Protein AF-A0AB73BMM9-F1 (afdb_monomer)

Sequence (84 aa):
MSSCNDCIKFSLNIKDPLLEFLDISTGKYRNREAKFYHAIVHLDHCLNCGSDNIVHNGHLYSNVRYPALDASLPVFIRIAKERI

Solvent-accessible surface area (backbone atoms only — not comparable to full-atom values): 5101 Å² total; per-residue (Å²): 127,83,59,60,28,61,59,48,28,61,76,68,72,51,79,63,83,46,56,45,43,74,51,76,47,77,49,75,52,95,92,34,66,25,43,34,40,32,28,42,68,68,65,82,45,41,93,87,80,66,44,66,63,70,42,70,76,89,76,51,68,47,76,45,80,47,89,55,95,61,76,88,51,53,37,29,42,32,33,50,40,75,42,116

pLDDT: mean 85.34, std 9.6, range [44.94, 94.31]

Secondary structure (DSSP, 8-state):
---HHHHHHHHTT---SSEEEEEEEEEEETTEEEEEEEEEE--SS-TTT--S--EEEEEEEEEEEE--S--SS-EEEEEEEEE-

Radius of gyration: 13.93 Å; Cα contacts (8 Å, |Δi|>4): 148; chains: 1; bounding box: 32×25×37 Å

Organism: NCBI:txid47770

Mean predicted aligned error: 5.59 Å

Foldseek 3Di:
DPFPFVVVCVQLVPDDPQKGFHDKDWDDDPNAIAIETEIEGDDCADPPPGHNPKDQPVPDWDWDFRPDPDPRHTYTYTYGDIDD

Structure (mmCIF, N/CA/C/O backbone):
data_AF-A0AB73BMM9-F1
#
_entry.id   AF-A0AB73BMM9-F1
#
loop_
_atom_site.group_PDB
_atom_site.id
_atom_site.type_symbol
_atom_site.label_atom_id
_atom_site.label_alt_id
_atom_site.label_comp_id
_atom_site.label_asym_id
_atom_site.label_entity_id
_atom_site.label_seq_id
_atom_site.pdbx_PDB_ins_code
_atom_site.Cartn_x
_atom_site.Cartn_y
_atom_site.Cartn_z
_atom_site.occupancy
_atom_site.B_iso_or_equiv
_atom_site.auth_seq_id
_atom_site.auth_comp_id
_atom_site.auth_asym_id
_atom_site.auth_atom_id
_atom_site.pdbx_PDB_model_num
ATOM 1 N N . MET A 1 1 ? 17.319 -0.214 9.531 1.00 44.94 1 MET A N 1
ATOM 2 C CA . MET A 1 1 ? 15.905 -0.035 9.920 1.00 44.94 1 MET A CA 1
ATOM 3 C C . MET A 1 1 ? 15.152 -1.202 9.315 1.00 44.94 1 MET A C 1
ATOM 5 O O . MET A 1 1 ? 15.298 -1.409 8.119 1.00 44.94 1 MET A O 1
ATOM 9 N N . SER A 1 2 ? 14.477 -2.026 10.120 1.00 51.09 2 SER A N 1
ATOM 10 C CA . SER A 1 2 ? 13.601 -3.085 9.597 1.00 51.09 2 SER A CA 1
ATOM 11 C C . SER A 1 2 ? 12.624 -2.446 8.615 1.00 51.09 2 SER A C 1
ATOM 13 O O . SER A 1 2 ? 12.018 -1.430 8.966 1.00 51.09 2 SER A O 1
ATOM 15 N N . SER A 1 3 ? 12.536 -2.966 7.390 1.00 65.25 3 SER A N 1
ATOM 16 C CA . SER A 1 3 ? 11.712 -2.348 6.356 1.00 65.25 3 SER A CA 1
ATOM 17 C C . SER A 1 3 ? 10.268 -2.253 6.872 1.00 65.25 3 SER A C 1
ATOM 19 O O . SER A 1 3 ? 9.701 -3.234 7.356 1.00 65.25 3 SER A O 1
ATOM 21 N N . CYS A 1 4 ? 9.678 -1.053 6.844 1.00 83.88 4 CYS A N 1
ATOM 22 C CA . CYS A 1 4 ? 8.263 -0.867 7.192 1.00 83.88 4 CYS A CA 1
ATOM 23 C C . CYS A 1 4 ? 7.386 -1.792 6.320 1.00 83.88 4 CYS A C 1
ATOM 25 O O . CYS A 1 4 ? 6.380 -2.337 6.774 1.00 83.88 4 CYS A O 1
ATOM 27 N N . ASN A 1 5 ? 7.864 -2.047 5.099 1.00 91.25 5 ASN A N 1
ATOM 28 C CA . ASN A 1 5 ? 7.323 -2.965 4.116 1.00 91.25 5 ASN A CA 1
ATOM 29 C C . ASN A 1 5 ? 7.009 -4.367 4.658 1.00 91.25 5 ASN A C 1
ATOM 31 O O . ASN A 1 5 ? 5.851 -4.778 4.604 1.00 91.25 5 ASN A O 1
ATOM 35 N N . ASP A 1 6 ? 7.986 -5.085 5.219 1.00 90.00 6 ASP A N 1
ATOM 36 C CA . ASP A 1 6 ? 7.779 -6.482 5.636 1.00 90.00 6 ASP A CA 1
ATOM 37 C C . ASP A 1 6 ? 6.782 -6.588 6.795 1.00 90.00 6 ASP A C 1
ATOM 39 O O . ASP A 1 6 ? 5.898 -7.447 6.797 1.00 90.00 6 ASP A O 1
ATOM 43 N N . CYS A 1 7 ? 6.868 -5.663 7.754 1.00 88.62 7 CYS A N 1
ATOM 44 C CA . CYS A 1 7 ? 5.951 -5.599 8.890 1.00 88.62 7 CYS A CA 1
ATOM 45 C C . CYS A 1 7 ? 4.503 -5.336 8.449 1.00 88.62 7 CYS A C 1
ATOM 47 O O . CYS A 1 7 ? 3.569 -5.971 8.953 1.00 88.62 7 CYS A O 1
ATOM 49 N N . ILE A 1 8 ? 4.302 -4.408 7.506 1.00 89.25 8 ILE A N 1
ATOM 50 C CA . ILE A 1 8 ? 2.976 -4.087 6.964 1.00 89.25 8 ILE A CA 1
ATOM 5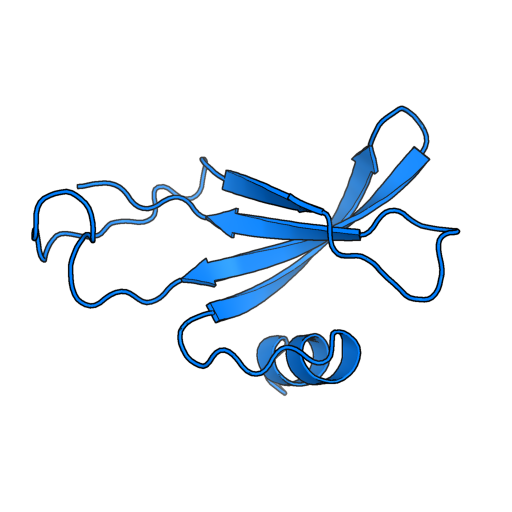1 C C . ILE A 1 8 ? 2.440 -5.263 6.149 1.00 89.25 8 ILE A C 1
ATOM 53 O O . ILE A 1 8 ? 1.298 -5.672 6.365 1.00 89.25 8 ILE A O 1
ATOM 57 N N . LYS A 1 9 ? 3.260 -5.845 5.266 1.00 91.25 9 LYS A N 1
ATOM 58 C CA . LYS A 1 9 ? 2.892 -7.021 4.465 1.00 91.25 9 LYS A CA 1
ATOM 59 C C . LYS A 1 9 ? 2.472 -8.191 5.342 1.00 91.25 9 LYS A C 1
ATOM 61 O O . LYS A 1 9 ? 1.428 -8.786 5.087 1.00 91.25 9 LYS A O 1
ATOM 66 N N . PHE A 1 10 ? 3.224 -8.468 6.407 1.00 88.69 10 PHE A N 1
ATOM 67 C CA . PHE A 1 10 ? 2.869 -9.490 7.388 1.00 88.69 10 PHE A CA 1
ATOM 68 C C . PHE A 1 10 ? 1.531 -9.179 8.071 1.00 88.69 10 PHE A C 1
ATOM 70 O O . PHE A 1 10 ? 0.630 -10.014 8.076 1.00 88.69 10 PHE A O 1
ATOM 77 N N . SER A 1 11 ? 1.366 -7.956 8.584 1.00 87.25 11 SER A N 1
ATOM 78 C CA . SER A 1 11 ? 0.158 -7.544 9.319 1.00 87.25 11 SER A CA 1
ATOM 79 C C . SER A 1 11 ? -1.107 -7.558 8.457 1.00 87.25 11 SER A C 1
ATOM 81 O O . SER A 1 11 ? -2.189 -7.885 8.941 1.00 87.25 11 SER A O 1
ATOM 83 N N . LEU A 1 12 ? -0.980 -7.190 7.181 1.00 87.50 12 LEU A N 1
ATOM 84 C CA . LEU A 1 12 ? -2.077 -7.168 6.214 1.00 87.50 12 LEU A CA 1
ATOM 85 C C . LEU A 1 12 ? -2.167 -8.467 5.398 1.00 87.50 12 LEU A C 1
ATOM 87 O O . LEU A 1 12 ? -2.987 -8.548 4.496 1.00 87.50 12 LEU A O 1
ATOM 91 N N . ASN A 1 13 ? -1.340 -9.482 5.670 1.00 89.81 13 ASN A N 1
ATOM 92 C CA . ASN A 1 13 ? -1.274 -10.720 4.884 1.00 89.81 13 ASN A CA 1
ATOM 93 C C . ASN A 1 13 ? -1.194 -10.478 3.353 1.00 89.81 13 ASN A C 1
ATOM 95 O O . ASN A 1 13 ? -1.821 -11.178 2.555 1.00 89.81 13 ASN A O 1
ATOM 99 N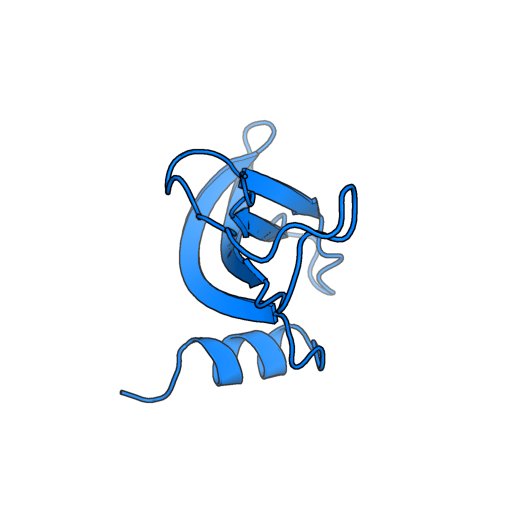 N . ILE A 1 14 ? -0.427 -9.467 2.938 1.00 89.62 14 ILE A N 1
ATOM 100 C CA . ILE A 1 14 ? -0.196 -9.120 1.530 1.00 89.62 14 ILE A CA 1
ATOM 101 C C . ILE A 1 14 ? 1.129 -9.737 1.094 1.00 89.62 14 ILE A C 1
ATOM 103 O O . ILE A 1 14 ? 2.158 -9.519 1.727 1.00 89.62 14 ILE A O 1
ATOM 107 N N . LYS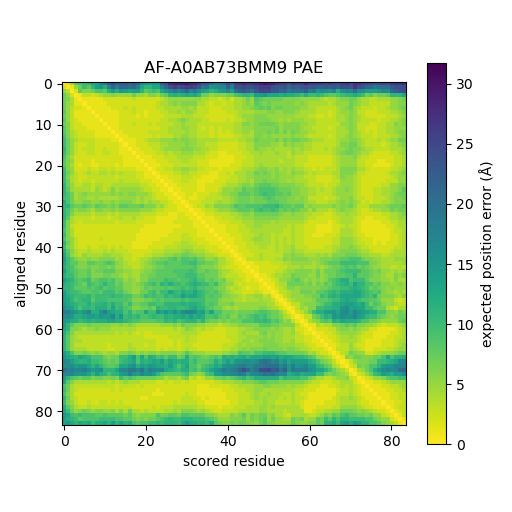 A 1 15 ? 1.107 -10.491 -0.008 1.00 91.00 15 LYS A N 1
ATOM 108 C CA . LYS A 1 15 ? 2.279 -11.216 -0.532 1.00 91.00 15 LYS A CA 1
ATOM 109 C C . LYS A 1 15 ? 2.784 -10.693 -1.873 1.00 91.00 15 LYS A C 1
ATOM 111 O O . LYS A 1 15 ? 3.712 -11.268 -2.426 1.00 91.00 15 LYS A O 1
ATOM 116 N N . ASP A 1 16 ? 2.167 -9.638 -2.398 1.00 91.00 16 ASP A N 1
ATOM 117 C CA . ASP A 1 16 ? 2.535 -9.084 -3.697 1.00 91.00 16 ASP A CA 1
ATOM 118 C C . ASP A 1 16 ? 3.975 -8.532 -3.649 1.00 91.00 16 ASP A C 1
ATOM 120 O O . ASP A 1 16 ? 4.263 -7.669 -2.808 1.00 91.00 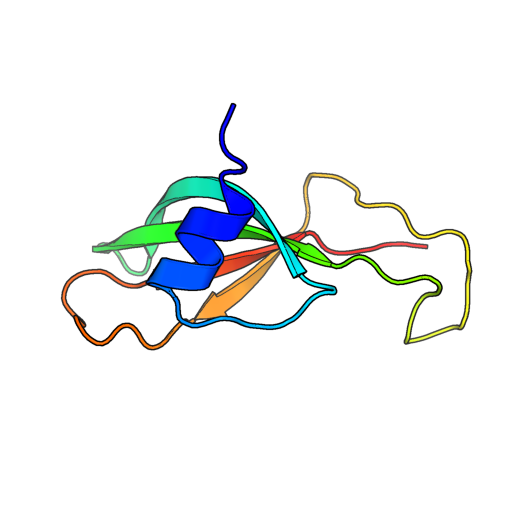16 ASP A O 1
ATOM 124 N N . PRO A 1 17 ? 4.902 -9.045 -4.478 1.00 89.88 17 PRO A N 1
ATOM 125 C CA . PRO A 1 17 ? 6.281 -8.574 -4.501 1.00 89.88 17 PRO A CA 1
ATOM 126 C C . PRO A 1 17 ? 6.429 -7.197 -5.161 1.00 89.88 17 PRO A C 1
ATOM 128 O O . PRO A 1 17 ? 7.362 -6.484 -4.805 1.00 89.88 17 PRO A O 1
ATOM 131 N N . LEU A 1 18 ? 5.515 -6.805 -6.057 1.00 90.75 18 LEU A N 1
ATOM 132 C CA . LEU A 1 18 ? 5.580 -5.536 -6.792 1.00 90.75 18 LEU A CA 1
ATOM 133 C C . LEU A 1 18 ? 5.126 -4.348 -5.941 1.00 90.75 18 LEU A C 1
ATOM 135 O O . LEU A 1 18 ? 5.460 -3.207 -6.237 1.00 90.75 18 LEU A O 1
ATOM 139 N N . LEU A 1 19 ? 4.361 -4.603 -4.880 1.00 91.4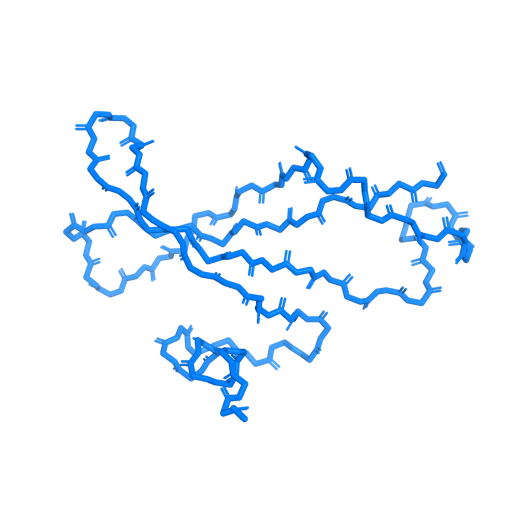4 19 LEU A N 1
ATOM 140 C CA . LEU A 1 19 ? 3.880 -3.572 -3.970 1.00 91.44 19 LEU A CA 1
ATOM 141 C C . LEU A 1 19 ? 4.894 -3.340 -2.843 1.00 91.44 19 LEU A C 1
ATOM 143 O O . LEU A 1 19 ? 5.163 -4.250 -2.058 1.00 91.44 19 LEU A O 1
ATOM 147 N N . GLU A 1 20 ? 5.417 -2.127 -2.709 1.00 92.56 20 GLU A N 1
ATOM 148 C CA . GLU A 1 20 ? 6.300 -1.733 -1.607 1.00 92.56 20 GLU A CA 1
ATOM 149 C C . GLU A 1 20 ? 5.608 -0.703 -0.715 1.00 92.56 20 GLU A C 1
ATOM 151 O O . GLU A 1 20 ? 5.173 0.342 -1.192 1.00 92.56 20 GLU A O 1
ATOM 156 N N . PHE A 1 21 ? 5.523 -0.976 0.589 1.00 93.12 21 PHE A N 1
ATOM 157 C CA . PHE A 1 21 ? 5.012 -0.016 1.564 1.00 93.12 21 PHE A CA 1
ATOM 158 C C . PHE A 1 21 ? 6.130 0.847 2.140 1.00 93.12 21 PHE A C 1
ATOM 160 O O . PHE A 1 21 ? 7.114 0.341 2.682 1.00 93.12 21 PHE A O 1
ATOM 167 N N . LEU A 1 22 ? 5.919 2.158 2.079 1.00 91.12 22 LEU A N 1
ATOM 168 C CA . LEU A 1 22 ? 6.900 3.163 2.475 1.00 91.12 22 LEU A CA 1
ATOM 169 C C . LEU A 1 22 ? 6.619 3.713 3.872 1.00 91.12 22 LEU A C 1
ATOM 171 O O . LEU A 1 22 ? 7.542 3.892 4.662 1.00 91.12 22 LEU A O 1
ATOM 175 N N . ASP A 1 23 ? 5.347 3.976 4.181 1.00 90.75 23 ASP A N 1
ATOM 176 C CA . ASP A 1 23 ? 4.956 4.639 5.425 1.00 90.75 23 ASP A CA 1
ATOM 177 C C . ASP A 1 23 ? 3.488 4.372 5.799 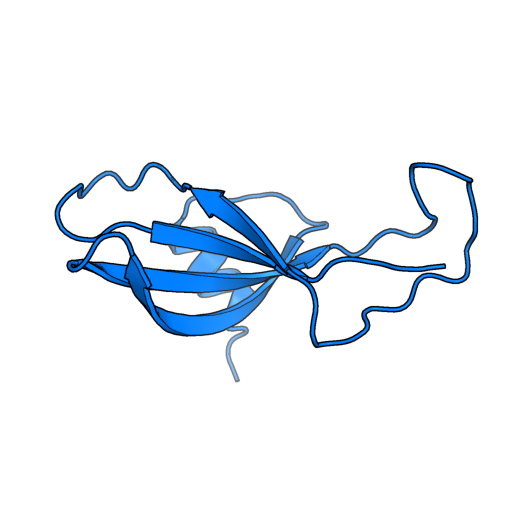1.00 90.75 23 ASP A C 1
ATOM 179 O O . ASP A 1 23 ? 2.697 3.823 5.023 1.00 90.75 23 ASP A O 1
ATOM 183 N N . ILE A 1 24 ? 3.109 4.785 7.004 1.00 91.81 24 ILE A N 1
ATOM 184 C CA . ILE A 1 24 ? 1.762 4.710 7.554 1.00 91.81 24 ILE A CA 1
ATOM 185 C C . ILE A 1 24 ? 1.364 6.102 8.039 1.00 91.81 24 ILE A C 1
ATOM 187 O O . ILE A 1 24 ? 2.072 6.726 8.819 1.00 91.81 24 ILE A O 1
ATOM 191 N N . SER A 1 25 ? 0.172 6.563 7.670 1.00 92.19 25 SER A N 1
ATOM 192 C CA . SER A 1 25 ? -0.404 7.784 8.235 1.00 92.19 25 SER A CA 1
ATOM 193 C C . SER A 1 25 ? -1.813 7.548 8.762 1.00 92.19 25 SER A C 1
ATOM 195 O O . SER A 1 25 ? -2.556 6.707 8.252 1.00 92.19 25 SER A O 1
ATOM 197 N N . THR A 1 26 ? -2.230 8.342 9.741 1.00 92.50 26 THR A N 1
ATOM 198 C CA . THR A 1 26 ? -3.636 8.443 10.142 1.00 92.50 26 THR A CA 1
ATOM 199 C C . THR A 1 26 ? -4.288 9.653 9.480 1.00 92.50 26 THR A C 1
ATOM 201 O O . THR A 1 26 ? -3.634 10.623 9.099 1.00 92.50 26 THR A O 1
ATOM 204 N N . GLY A 1 27 ? -5.594 9.579 9.267 1.00 91.75 27 GLY A N 1
ATOM 205 C CA . GLY A 1 27 ? -6.376 10.660 8.679 1.00 91.75 27 GLY A CA 1
ATOM 206 C C . GLY A 1 27 ? -7.860 10.455 8.931 1.00 91.75 27 GLY 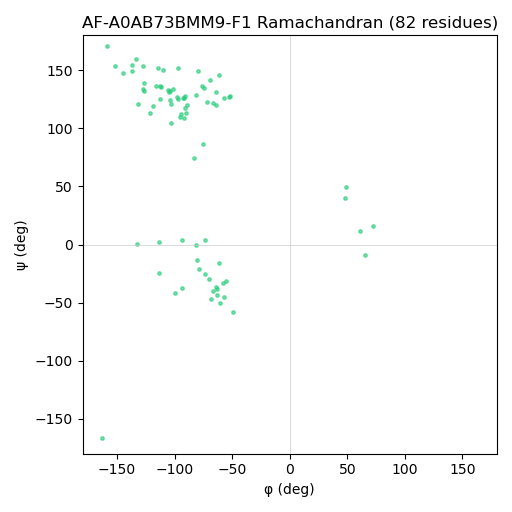A C 1
ATOM 207 O O . GLY A 1 27 ? -8.248 9.626 9.749 1.00 91.75 27 GLY A O 1
ATOM 208 N N . LYS A 1 28 ? -8.710 11.200 8.223 1.00 91.38 28 LYS A N 1
ATOM 209 C CA . LYS A 1 28 ? -10.167 11.064 8.336 1.00 91.38 28 LYS A CA 1
ATOM 210 C C . LYS A 1 28 ? -10.775 10.509 7.054 1.00 91.38 28 LYS A C 1
ATOM 212 O O . LYS A 1 28 ? -10.460 10.964 5.958 1.00 91.38 28 LYS A O 1
ATOM 217 N N . TYR A 1 29 ? -11.706 9.574 7.200 1.00 89.12 29 TYR A N 1
ATOM 218 C CA . TYR A 1 29 ? -12.584 9.099 6.136 1.00 89.12 29 TYR A CA 1
ATOM 219 C C . TYR A 1 29 ? -14.024 9.085 6.650 1.00 89.12 29 TYR A C 1
ATOM 221 O O . TYR A 1 29 ? -14.326 8.428 7.643 1.00 89.12 29 TYR A O 1
ATOM 229 N N . ARG A 1 30 ? -14.923 9.828 5.988 1.00 88.88 30 ARG A N 1
ATOM 230 C CA . ARG A 1 30 ? -16.338 9.966 6.394 1.00 88.88 30 ARG A CA 1
ATOM 231 C C . ARG A 1 30 ? -16.507 10.308 7.888 1.00 88.88 30 ARG A C 1
ATOM 233 O O . ARG A 1 30 ? -17.265 9.653 8.596 1.00 88.88 30 ARG A O 1
ATOM 240 N N . ASN A 1 31 ? -15.776 11.320 8.363 1.00 89.00 31 ASN A N 1
ATOM 241 C CA . ASN A 1 31 ? -15.763 11.787 9.762 1.00 89.00 31 ASN A CA 1
ATOM 242 C C . ASN A 1 31 ? -15.298 10.762 10.813 1.00 89.00 31 ASN A C 1
ATOM 244 O O . ASN A 1 31 ? -15.418 11.027 12.006 1.00 89.00 31 ASN A O 1
ATOM 248 N N . ARG A 1 32 ? -14.727 9.629 10.396 1.00 88.00 32 ARG A N 1
ATOM 249 C CA . ARG A 1 32 ? -14.073 8.659 11.280 1.00 88.00 32 ARG A CA 1
ATOM 250 C C . ARG A 1 32 ? -12.573 8.689 11.052 1.00 88.00 32 ARG A C 1
ATOM 252 O O . ARG A 1 32 ? -12.129 9.001 9.946 1.00 88.00 32 ARG A O 1
ATOM 259 N N . GLU A 1 33 ? -11.806 8.386 12.088 1.00 91.38 33 GLU A N 1
ATOM 260 C CA . GLU A 1 33 ? -10.374 8.156 11.933 1.00 91.38 33 GLU A CA 1
ATOM 261 C C . GLU A 1 33 ? -10.147 6.964 10.994 1.00 91.38 33 GLU A C 1
ATOM 263 O O . GLU A 1 33 ? -10.964 6.047 10.931 1.00 91.38 33 GLU A O 1
ATOM 268 N N . ALA A 1 34 ? -9.084 7.009 10.203 1.00 92.50 34 ALA A N 1
ATOM 269 C CA . ALA A 1 34 ? -8.728 5.975 9.247 1.00 92.50 34 ALA A CA 1
ATOM 270 C C . ALA A 1 34 ? -7.209 5.847 9.163 1.00 92.50 34 ALA A C 1
ATOM 272 O O . ALA A 1 34 ? -6.485 6.840 9.284 1.00 92.50 34 ALA A O 1
ATOM 273 N N . LYS A 1 35 ? -6.736 4.627 8.912 1.00 92.81 35 LYS A N 1
ATOM 274 C CA . LYS A 1 35 ? -5.319 4.332 8.702 1.00 92.81 35 LYS A CA 1
ATOM 275 C C . LYS A 1 35 ? -5.036 4.174 7.210 1.00 92.81 35 LYS A C 1
ATOM 277 O O . LYS A 1 35 ? -5.766 3.479 6.504 1.00 92.81 35 LYS A O 1
ATOM 282 N N . PHE A 1 36 ? -3.972 4.814 6.746 1.00 93.38 36 PHE A N 1
ATOM 283 C CA . PHE A 1 36 ? -3.513 4.790 5.363 1.00 93.38 36 PHE A CA 1
ATOM 284 C C . PHE A 1 36 ? -2.111 4.190 5.318 1.00 93.38 36 PHE A C 1
ATOM 286 O O . PHE A 1 36 ? -1.186 4.737 5.910 1.00 93.38 36 PHE A O 1
ATOM 293 N N . TYR A 1 37 ? -1.968 3.077 4.612 1.00 93.56 37 TYR A N 1
ATOM 294 C CA . TYR A 1 37 ? -0.686 2.450 4.315 1.00 93.56 37 TYR A CA 1
ATOM 295 C C . TYR A 1 37 ? -0.228 2.937 2.944 1.00 93.56 37 TYR A C 1
ATOM 297 O O . TYR A 1 37 ? -0.866 2.618 1.940 1.00 93.56 37 TYR A O 1
ATOM 305 N N . HIS A 1 38 ? 0.818 3.756 2.906 1.00 93.25 38 HIS A N 1
ATOM 306 C CA . HIS A 1 38 ? 1.336 4.335 1.670 1.00 93.25 38 HIS A CA 1
ATOM 307 C C . HIS A 1 38 ? 2.231 3.328 0.974 1.00 93.25 38 HIS A C 1
ATOM 309 O O . HIS A 1 38 ? 3.144 2.777 1.588 1.00 93.25 38 HIS A O 1
ATOM 315 N N . ALA A 1 39 ? 1.959 3.106 -0.303 1.00 92.88 39 ALA A N 1
ATOM 316 C CA . ALA A 1 39 ? 2.678 2.150 -1.115 1.00 92.88 39 ALA A CA 1
ATOM 317 C C . ALA A 1 39 ? 2.989 2.704 -2.504 1.00 92.88 39 ALA A C 1
ATOM 319 O O . ALA A 1 39 ? 2.265 3.553 -3.032 1.00 92.88 39 ALA A O 1
ATOM 320 N N . ILE A 1 40 ? 4.045 2.171 -3.099 1.00 91.31 40 ILE A N 1
ATOM 321 C CA . ILE A 1 40 ? 4.372 2.306 -4.516 1.00 91.31 40 ILE A CA 1
ATOM 322 C C . ILE A 1 40 ? 4.271 0.928 -5.169 1.00 91.31 40 ILE A C 1
ATOM 324 O O . ILE A 1 40 ? 4.423 -0.094 -4.498 1.00 91.31 40 ILE A O 1
ATOM 328 N N . VAL A 1 41 ? 3.957 0.905 -6.460 1.00 90.12 41 VAL A N 1
ATOM 329 C CA . VAL A 1 41 ? 4.052 -0.309 -7.273 1.00 90.12 41 VAL A CA 1
ATOM 330 C C . VAL A 1 41 ? 5.298 -0.157 -8.125 1.00 90.12 41 VAL A C 1
ATOM 332 O O . VAL A 1 41 ? 5.504 0.897 -8.715 1.00 90.12 41 VAL A O 1
ATOM 335 N N . HIS A 1 42 ? 6.126 -1.192 -8.154 1.00 88.12 42 HIS A N 1
ATOM 336 C CA . HIS A 1 42 ? 7.259 -1.274 -9.061 1.00 88.12 42 HIS A CA 1
ATOM 337 C C . HIS A 1 42 ? 6.810 -1.989 -10.324 1.00 88.12 42 HIS A C 1
ATOM 339 O O . HIS A 1 42 ? 6.540 -3.190 -10.301 1.00 88.12 42 HIS A O 1
ATOM 345 N N . LEU A 1 43 ? 6.698 -1.235 -11.410 1.00 85.25 43 LEU A N 1
ATOM 346 C CA . LEU A 1 43 ? 6.431 -1.758 -12.741 1.00 85.25 43 LEU A CA 1
ATOM 347 C C . LEU A 1 43 ? 7.632 -1.465 -13.636 1.00 85.25 43 LEU A C 1
ATOM 349 O O . LEU A 1 43 ? 8.165 -0.359 -13.618 1.00 85.25 43 LEU A O 1
ATOM 353 N N . ASP A 1 44 ? 8.034 -2.452 -14.435 1.00 85.50 44 ASP A N 1
ATOM 354 C CA . ASP A 1 44 ? 9.119 -2.274 -15.408 1.00 85.50 44 ASP A CA 1
ATOM 355 C C . ASP A 1 44 ? 8.688 -1.365 -16.572 1.00 85.50 44 ASP A C 1
ATOM 357 O O . ASP A 1 44 ? 9.507 -0.676 -17.168 1.00 85.50 44 ASP A O 1
ATOM 361 N N . HIS A 1 45 ? 7.392 -1.368 -16.896 1.00 86.88 45 HIS A N 1
ATOM 362 C CA . HIS A 1 45 ? 6.785 -0.592 -17.974 1.00 86.88 45 HIS A CA 1
ATOM 363 C C . HIS A 1 45 ? 5.324 -0.275 -17.652 1.00 86.88 45 HIS A C 1
ATOM 365 O O . HIS A 1 45 ? 4.639 -1.009 -16.932 1.00 86.88 45 HIS A O 1
ATOM 371 N N . CYS A 1 46 ? 4.804 0.814 -18.216 1.00 83.19 46 CYS A N 1
ATOM 372 C CA . CYS A 1 46 ? 3.417 1.190 -17.994 1.00 83.19 46 CYS A CA 1
ATOM 373 C C . CYS A 1 46 ? 2.468 0.168 -18.631 1.00 83.19 46 CYS A C 1
ATOM 375 O O . CYS A 1 46 ? 2.443 0.009 -19.853 1.00 83.19 46 CYS A O 1
ATOM 377 N N . LEU A 1 47 ? 1.590 -0.431 -17.823 1.00 82.38 47 LEU A N 1
ATOM 378 C CA . LEU A 1 47 ? 0.603 -1.423 -18.275 1.00 82.38 47 LEU A CA 1
ATOM 379 C C . LEU A 1 47 ? -0.404 -0.891 -19.314 1.00 82.38 47 LEU A C 1
ATOM 381 O O . LEU A 1 47 ? -1.086 -1.682 -19.957 1.00 82.38 47 LEU A O 1
ATOM 385 N N . ASN A 1 48 ? -0.527 0.433 -19.474 1.00 83.50 48 ASN A N 1
ATOM 386 C CA . ASN A 1 48 ? -1.474 1.042 -20.411 1.00 83.50 48 ASN A CA 1
ATOM 387 C C . ASN A 1 48 ? -0.874 1.352 -21.792 1.00 83.50 48 ASN A C 1
ATOM 389 O O . ASN A 1 48 ? -1.577 1.229 -22.790 1.00 83.50 48 ASN A O 1
ATOM 393 N N . CYS A 1 49 ? 0.389 1.786 -21.877 1.00 86.56 49 CYS A N 1
ATOM 394 C CA . CYS A 1 49 ? 0.993 2.176 -23.162 1.00 86.56 49 CYS A CA 1
ATOM 395 C C . CYS A 1 49 ? 2.389 1.592 -23.431 1.00 86.56 49 CYS A C 1
ATOM 397 O O . CYS A 1 49 ? 2.973 1.911 -24.463 1.00 86.56 49 CYS A O 1
ATOM 399 N N . GLY A 1 50 ? 2.940 0.785 -22.519 1.00 84.94 50 GLY A N 1
ATOM 400 C CA . 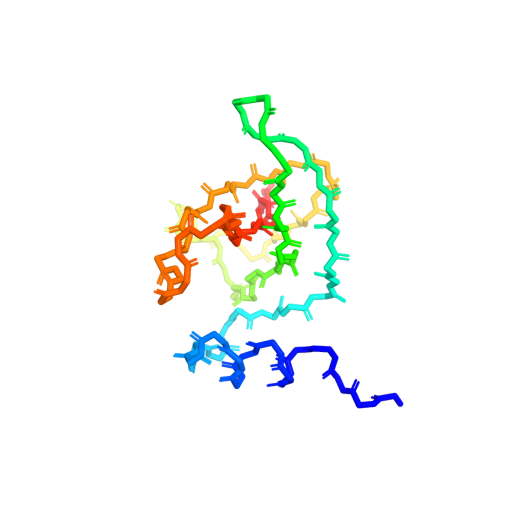GLY A 1 50 ? 4.241 0.129 -22.681 1.00 84.94 50 GLY A CA 1
ATOM 401 C C . GLY A 1 50 ? 5.460 1.048 -22.571 1.00 84.94 50 GLY A C 1
ATOM 402 O O . GLY A 1 50 ? 6.533 0.662 -23.008 1.00 84.94 50 GLY A O 1
ATOM 403 N N . SER A 1 51 ? 5.311 2.264 -22.038 1.00 85.12 51 SER A N 1
ATOM 404 C CA . SER A 1 51 ? 6.449 3.162 -21.805 1.00 85.12 51 SER A CA 1
ATOM 405 C C . SER A 1 51 ? 7.281 2.700 -20.609 1.00 85.12 51 SER A C 1
ATOM 407 O O . SER A 1 51 ? 6.712 2.448 -19.546 1.00 85.12 51 SER A O 1
ATOM 409 N N . ASP A 1 52 ? 8.604 2.697 -20.762 1.00 86.56 52 ASP A N 1
ATOM 410 C CA . ASP A 1 52 ? 9.571 2.427 -19.685 1.00 86.56 52 ASP A CA 1
ATOM 411 C C . ASP A 1 52 ? 9.827 3.666 -18.801 1.00 86.56 52 ASP A C 1
ATOM 413 O O . ASP A 1 52 ? 10.392 3.578 -17.713 1.00 86.56 52 ASP A O 1
ATOM 417 N N . ASN A 1 53 ? 9.392 4.851 -19.247 1.00 82.31 53 ASN A N 1
ATOM 418 C CA . ASN A 1 53 ? 9.527 6.096 -18.491 1.00 82.31 53 ASN A CA 1
ATOM 419 C C . ASN A 1 53 ? 8.393 6.228 -17.470 1.00 82.31 53 ASN A C 1
ATOM 421 O O . ASN A 1 53 ? 7.461 7.003 -17.672 1.00 82.31 53 ASN A O 1
ATOM 425 N N . ILE A 1 54 ? 8.463 5.455 -16.389 1.00 78.94 54 ILE A N 1
ATOM 426 C CA . ILE A 1 54 ? 7.523 5.553 -15.271 1.00 78.94 54 ILE A CA 1
ATOM 427 C C . ILE A 1 54 ? 8.073 6.509 -14.210 1.00 78.94 54 ILE A C 1
ATOM 429 O O . ILE A 1 54 ? 9.174 6.329 -13.692 1.00 78.94 54 ILE A O 1
ATOM 433 N N . VAL A 1 55 ? 7.278 7.516 -13.843 1.00 76.94 55 VAL A N 1
ATOM 434 C CA . VAL A 1 55 ? 7.604 8.463 -12.769 1.00 76.94 55 VAL A CA 1
ATOM 435 C C . VAL A 1 55 ? 6.457 8.548 -11.764 1.00 76.94 55 VAL A C 1
ATOM 437 O O . VAL A 1 55 ? 5.290 8.717 -12.127 1.00 76.94 55 VAL A O 1
ATOM 440 N N . HIS A 1 56 ? 6.779 8.488 -10.470 1.00 74.50 56 HIS A N 1
ATOM 441 C CA . HIS A 1 56 ? 5.826 8.792 -9.403 1.00 74.50 56 HIS A CA 1
ATOM 442 C C . HIS A 1 56 ? 5.890 10.285 -9.058 1.00 74.50 56 HIS A C 1
ATOM 444 O O . HIS A 1 56 ? 6.862 10.766 -8.483 1.00 74.50 56 HIS A O 1
ATOM 450 N N . ASN A 1 57 ? 4.823 11.034 -9.339 1.00 67.50 57 ASN A N 1
ATOM 451 C CA . ASN A 1 57 ? 4.788 12.485 -9.096 1.00 67.50 57 ASN A CA 1
ATOM 452 C C . ASN A 1 57 ? 4.661 12.882 -7.609 1.00 67.50 57 ASN A C 1
ATOM 454 O O . ASN A 1 57 ? 4.445 14.054 -7.320 1.00 67.50 57 ASN A O 1
ATOM 458 N N . GLY A 1 58 ? 4.676 11.934 -6.664 1.00 70.81 58 GLY A N 1
ATOM 459 C CA . GLY A 1 58 ? 4.585 12.184 -5.213 1.00 70.81 58 GLY A CA 1
ATOM 460 C C . GLY A 1 58 ? 3.265 12.790 -4.697 1.00 70.81 58 GLY A C 1
ATOM 461 O O . GLY A 1 58 ? 3.040 12.843 -3.489 1.00 70.81 58 GLY A O 1
ATOM 462 N N . HIS A 1 59 ? 2.366 13.229 -5.582 1.00 76.50 59 HIS A N 1
ATOM 463 C CA . HIS A 1 59 ? 1.150 13.966 -5.212 1.00 76.50 59 HIS A CA 1
ATOM 464 C C . HIS A 1 59 ? -0.157 13.217 -5.486 1.00 76.50 59 HIS A C 1
ATOM 466 O O . HIS A 1 59 ? -1.176 13.503 -4.857 1.00 76.50 59 HIS A O 1
ATOM 472 N N . LEU A 1 60 ? -0.158 12.276 -6.431 1.00 85.25 60 LEU A N 1
ATOM 473 C CA . LEU A 1 60 ? -1.367 11.575 -6.855 1.00 85.25 60 LEU A CA 1
ATOM 474 C C . LEU A 1 60 ? -1.389 10.160 -6.304 1.00 85.25 60 LEU A C 1
ATOM 476 O O . LEU A 1 60 ? -0.422 9.421 -6.450 1.00 85.25 60 LEU A O 1
ATOM 480 N N . TYR A 1 61 ? -2.530 9.778 -5.735 1.00 89.69 61 TYR A N 1
ATOM 481 C CA . TYR A 1 61 ? -2.706 8.476 -5.108 1.00 89.69 61 TYR A CA 1
ATOM 482 C C . TYR A 1 61 ? -4.059 7.852 -5.461 1.00 89.69 61 TYR A C 1
ATOM 484 O O . TYR A 1 61 ? -5.057 8.553 -5.646 1.00 89.69 61 TYR A O 1
ATOM 492 N N . SER A 1 62 ? -4.095 6.525 -5.513 1.00 90.81 62 SER A N 1
ATOM 493 C CA . SER A 1 62 ? -5.307 5.705 -5.539 1.00 90.81 62 SER A CA 1
ATOM 494 C C . SER A 1 62 ? -5.507 5.070 -4.167 1.00 90.81 62 SER A C 1
ATOM 496 O O . SER A 1 62 ? -4.575 4.495 -3.617 1.00 90.81 62 SER A O 1
ATOM 498 N N . ASN A 1 63 ? -6.713 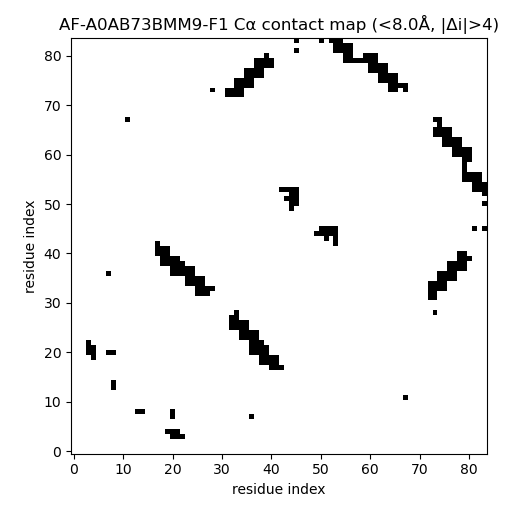5.151 -3.603 1.00 92.69 63 ASN A N 1
ATOM 499 C CA . ASN A 1 63 ? -7.016 4.510 -2.322 1.00 92.69 63 ASN A CA 1
ATOM 500 C C . ASN A 1 63 ? -7.827 3.233 -2.563 1.00 92.69 63 ASN A C 1
ATOM 502 O O . ASN A 1 63 ? -8.936 3.299 -3.092 1.00 92.69 63 ASN A O 1
ATOM 506 N N . VAL A 1 64 ? -7.300 2.095 -2.121 1.00 92.00 64 VAL A N 1
ATOM 507 C CA . VAL A 1 64 ? -7.998 0.807 -2.091 1.00 92.00 64 VAL A CA 1
ATOM 508 C C . VAL A 1 64 ? -8.411 0.535 -0.652 1.00 92.00 64 VAL A C 1
ATOM 510 O O . VAL A 1 64 ? -7.582 0.566 0.255 1.00 92.00 64 VAL A O 1
ATOM 513 N N . ARG A 1 65 ? -9.703 0.299 -0.412 1.00 91.31 65 ARG A N 1
ATOM 514 C CA . ARG A 1 65 ? -10.177 -0.055 0.929 1.00 91.31 65 ARG A CA 1
ATOM 515 C C . ARG A 1 65 ? -9.726 -1.475 1.254 1.00 91.31 65 ARG A C 1
ATOM 517 O O . ARG A 1 65 ? -10.077 -2.400 0.530 1.00 91.31 65 ARG A O 1
ATOM 524 N N . TYR A 1 66 ? -8.991 -1.634 2.347 1.00 90.12 66 TYR A N 1
ATOM 525 C CA . TYR A 1 66 ? -8.558 -2.942 2.817 1.00 90.12 66 TYR A CA 1
ATOM 526 C C . TYR A 1 66 ? -9.589 -3.500 3.812 1.00 90.12 66 TYR A C 1
ATOM 528 O O . TYR A 1 66 ? -9.937 -2.806 4.776 1.00 90.12 66 TYR A O 1
ATOM 536 N N . PRO A 1 67 ? -10.116 -4.717 3.596 1.00 82.19 67 PRO A N 1
ATOM 537 C CA . PRO A 1 67 ? -11.019 -5.361 4.538 1.00 82.19 67 PRO A CA 1
ATOM 538 C C . PRO A 1 67 ? -10.215 -5.876 5.739 1.00 82.19 67 PRO A C 1
ATOM 540 O O . PRO A 1 67 ? -9.763 -7.017 5.769 1.00 82.19 67 PRO A O 1
ATOM 543 N N . ALA A 1 68 ? -10.005 -5.010 6.729 1.00 72.25 68 ALA A N 1
ATOM 544 C CA . ALA A 1 68 ? -9.427 -5.418 8.001 1.00 72.25 68 ALA A CA 1
ATOM 545 C C . ALA A 1 68 ? -10.423 -6.294 8.781 1.00 72.25 68 ALA A C 1
ATOM 547 O O . ALA A 1 68 ? -11.626 -6.032 8.774 1.00 72.25 68 ALA A O 1
ATOM 548 N N . LEU A 1 69 ? -9.904 -7.321 9.464 1.00 66.12 69 LEU A N 1
ATOM 549 C CA . LEU A 1 69 ? -10.676 -8.194 10.361 1.00 66.12 69 LEU A CA 1
ATOM 550 C C . LEU A 1 69 ? -11.365 -7.400 11.480 1.00 66.12 69 LEU A C 1
ATOM 552 O O . LEU A 1 69 ? -12.471 -7.741 11.888 1.00 66.12 69 LEU A O 1
ATOM 556 N N . ASP A 1 70 ? -10.724 -6.324 11.937 1.00 67.25 70 ASP A N 1
ATOM 557 C CA . ASP A 1 70 ? -11.319 -5.346 12.838 1.00 67.25 70 ASP A CA 1
ATOM 558 C C . ASP A 1 70 ? -11.905 -4.174 12.032 1.00 67.25 70 ASP A C 1
ATOM 560 O O . ASP A 1 70 ? -11.185 -3.398 11.400 1.00 67.25 70 ASP A O 1
ATOM 564 N N . ALA A 1 71 ? -13.234 -4.056 12.046 1.00 63.50 71 ALA A N 1
ATOM 565 C CA . ALA A 1 71 ? -13.977 -3.019 11.335 1.00 63.50 71 ALA A CA 1
ATOM 566 C C . ALA A 1 71 ? -14.035 -1.672 12.084 1.00 63.50 71 ALA A C 1
ATOM 568 O O . ALA A 1 71 ? -14.652 -0.726 11.578 1.00 63.50 71 ALA A O 1
ATOM 569 N N . SER A 1 72 ? -13.435 -1.576 13.278 1.00 72.69 72 SER A N 1
ATOM 570 C CA . SER A 1 72 ? -13.479 -0.377 14.124 1.00 72.69 72 SER A CA 1
ATOM 571 C C . SER A 1 72 ? -12.804 0.833 13.467 1.00 72.69 72 SER A C 1
ATOM 573 O O . SER A 1 72 ? -13.341 1.944 13.521 1.00 72.69 72 SER A O 1
ATOM 575 N N . LEU A 1 73 ? -11.687 0.607 12.767 1.00 84.06 73 LEU A N 1
ATOM 576 C CA . LEU A 1 73 ? -10.915 1.634 12.075 1.00 84.06 73 LEU A CA 1
ATOM 577 C C . LEU A 1 73 ? -10.816 1.316 10.574 1.00 84.06 73 LEU A C 1
ATOM 579 O O . LEU A 1 73 ? -10.153 0.352 10.194 1.00 84.06 73 LEU A O 1
ATOM 583 N N . PRO A 1 74 ? -11.429 2.120 9.685 1.00 89.69 74 PRO A N 1
ATOM 584 C CA . PRO A 1 74 ? -11.233 1.996 8.247 1.00 89.69 74 PRO A CA 1
ATOM 585 C C . PRO A 1 74 ? -9.750 1.982 7.862 1.00 89.69 74 PRO A C 1
ATOM 587 O O . PRO A 1 74 ? -8.992 2.888 8.217 1.00 89.69 74 PRO A O 1
ATOM 590 N N . VAL A 1 75 ? -9.361 0.973 7.084 1.00 91.69 75 VAL A N 1
ATOM 591 C CA . VAL A 1 75 ? -8.004 0.822 6.560 1.00 91.69 75 VAL A CA 1
ATOM 592 C C . VAL A 1 75 ? -7.999 1.015 5.049 1.00 91.69 75 VAL A C 1
ATOM 594 O O . VAL A 1 75 ? -8.843 0.474 4.329 1.00 91.69 75 VAL A O 1
ATOM 597 N N . PHE A 1 76 ? -7.022 1.775 4.566 1.00 93.81 76 PHE A N 1
ATOM 598 C CA . PHE A 1 76 ? -6.779 1.992 3.149 1.00 93.81 76 PHE A CA 1
ATOM 599 C C . PHE A 1 76 ? -5.332 1.674 2.793 1.00 93.81 76 PHE A C 1
ATOM 601 O O . PHE A 1 76 ? -4.409 2.063 3.505 1.00 93.81 76 PHE A O 1
ATOM 608 N N . ILE A 1 77 ? -5.149 1.032 1.645 1.00 94.31 77 ILE A N 1
ATOM 609 C CA . ILE A 1 77 ? -3.874 0.998 0.933 1.00 94.31 77 ILE A CA 1
ATOM 610 C C . ILE A 1 77 ? -3.893 2.187 -0.024 1.00 94.31 77 ILE A C 1
ATOM 612 O O . ILE A 1 77 ? -4.768 2.287 -0.888 1.00 94.31 77 ILE A O 1
ATOM 616 N N . ARG A 1 78 ? -2.969 3.122 0.168 1.00 94.25 78 ARG A N 1
ATOM 617 C CA . ARG A 1 78 ? -2.825 4.329 -0.639 1.00 94.25 78 ARG A CA 1
ATOM 618 C C . ARG A 1 78 ? -1.643 4.142 -1.583 1.00 94.25 78 ARG A C 1
ATOM 620 O O . ARG A 1 78 ? -0.499 4.223 -1.161 1.00 94.25 78 ARG A O 1
ATOM 627 N N . ILE A 1 79 ? -1.935 3.902 -2.852 1.00 92.75 79 ILE A N 1
ATOM 628 C CA . ILE A 1 79 ? -0.949 3.575 -3.882 1.00 92.75 79 ILE A CA 1
ATOM 629 C C . ILE A 1 79 ? -0.589 4.843 -4.655 1.00 92.75 79 ILE A C 1
ATOM 631 O O . ILE A 1 79 ? -1.492 5.506 -5.173 1.00 92.75 79 ILE A O 1
ATOM 635 N N . ALA A 1 80 ? 0.692 5.197 -4.737 1.00 90.25 80 ALA A N 1
ATOM 636 C CA . ALA A 1 80 ? 1.151 6.320 -5.549 1.00 90.25 80 ALA A CA 1
ATOM 637 C C . ALA A 1 80 ? 0.888 6.042 -7.033 1.00 90.25 80 ALA A C 1
ATOM 639 O O . ALA A 1 80 ? 1.205 4.972 -7.545 1.00 90.25 80 ALA A O 1
ATOM 640 N N . LYS A 1 81 ? 0.296 7.010 -7.734 1.00 84.50 81 LYS A N 1
ATOM 641 C CA . LYS A 1 81 ? 0.044 6.885 -9.169 1.00 84.50 81 LYS A CA 1
ATOM 642 C C . LYS A 1 81 ? 1.325 7.103 -9.958 1.00 84.50 81 LYS A C 1
ATOM 644 O O . LYS A 1 81 ? 2.062 8.060 -9.718 1.00 84.50 81 LYS A O 1
ATOM 649 N N . GLU A 1 82 ? 1.509 6.240 -10.938 1.00 81.06 82 GLU A N 1
ATOM 650 C CA . GLU A 1 82 ? 2.500 6.376 -11.994 1.00 81.06 82 GLU A CA 1
ATOM 651 C C . GLU A 1 82 ? 2.023 7.347 -13.075 1.00 81.06 82 GLU A C 1
ATOM 653 O O . GLU A 1 82 ? 0.820 7.487 -13.338 1.00 81.06 82 GLU A O 1
ATOM 658 N N . ARG A 1 83 ? 2.983 8.025 -13.699 1.00 73.06 83 ARG A N 1
ATOM 659 C CA . ARG A 1 83 ? 2.814 8.800 -14.924 1.00 73.06 83 ARG A CA 1
ATOM 660 C C . ARG A 1 83 ? 3.930 8.479 -15.905 1.00 73.06 83 ARG A C 1
ATOM 662 O O . ARG A 1 83 ? 4.986 7.998 -15.507 1.00 73.06 83 ARG A O 1
ATOM 669 N N . ILE A 1 84 ? 3.636 8.780 -17.162 1.00 71.94 84 ILE A N 1
ATOM 670 C CA . ILE A 1 84 ? 4.536 8.740 -18.310 1.00 71.94 84 ILE A CA 1
ATOM 671 C C . ILE A 1 84 ? 4.752 10.173 -18.774 1.00 71.94 84 ILE A C 1
ATOM 673 O O . ILE A 1 84 ? 3.755 10.937 -18.710 1.00 71.94 84 ILE A O 1
#

Nearest PDB structures (foldseek):
  3w8g-assembly1_A  TM=4.281E-01  e=3.329E+00  Magnetospirillum gryphiswaldense MSR-1
  6han-assembly2_B  TM=4.595E-01  e=9.206E+00  Magnetospirillum gryphiswaldense
  3w66-assembly1_A-2  TM=4.478E-01  e=9.206E+00  Magnetospirillum gryphiswaldense MSR-1